Protein AF-A0A926IEI7-F1 (afdb_monomer)

Secondary structure (DSSP, 8-state):
-EEEEEEESSTT--EEEEESSHHHHHHHHTS-HHHHHHHHHHTS-SSTTEEEEEEE--------

pLDDT: mean 87.08, std 11.3, range [56.03, 97.06]

Radius of gyration: 12.57 Å; Cα contacts (8 Å, |Δi|>4): 107; chains: 1; bounding box: 35×33×23 Å

Sequence (64 aa):
MTLWMAVTADKYELPIAVADTGLELGRMLGISSSAITHAMKRGYGKRHTQRYLKVELQEEETTL

Structure (mmCIF, N/CA/C/O backbone):
data_AF-A0A926IEI7-F1
#
_entry.id   AF-A0A926IEI7-F1
#
loop_
_atom_site.group_PDB
_atom_site.id
_atom_site.type_symbol
_atom_site.label_atom_id
_atom_site.label_alt_id
_atom_site.label_comp_id
_atom_site.label_asym_id
_atom_site.label_entity_id
_atom_site.label_seq_id
_atom_site.pdbx_PDB_ins_code
_atom_site.Cartn_x
_atom_site.Cartn_y
_atom_site.Cartn_z
_atom_site.occupancy
_atom_site.B_iso_or_equiv
_atom_site.auth_seq_id
_atom_site.auth_comp_id
_atom_site.auth_asym_id
_atom_site.auth_atom_id
_atom_site.pdbx_PDB_model_num
ATOM 1 N N . MET A 1 1 ? -8.229 9.721 8.431 1.00 86.69 1 MET A N 1
ATOM 2 C CA . MET A 1 1 ? -8.096 8.254 8.228 1.00 86.69 1 MET A CA 1
ATOM 3 C C . MET A 1 1 ? -6.805 7.893 7.482 1.00 86.69 1 MET A C 1
ATOM 5 O O . MET A 1 1 ? -6.189 8.769 6.888 1.00 86.69 1 MET A O 1
ATOM 9 N N . THR A 1 2 ? -6.376 6.625 7.495 1.00 91.31 2 THR A N 1
ATOM 10 C CA . THR A 1 2 ? -5.257 6.138 6.662 1.00 91.31 2 THR A CA 1
ATOM 11 C C . THR A 1 2 ? -5.789 5.207 5.586 1.00 91.31 2 THR A C 1
ATOM 13 O O . THR A 1 2 ? -6.470 4.243 5.904 1.00 91.31 2 THR A O 1
ATOM 16 N N . LEU A 1 3 ? -5.407 5.458 4.339 1.00 94.44 3 LEU A N 1
ATOM 17 C CA . LEU A 1 3 ? -5.765 4.646 3.189 1.00 94.44 3 LEU A CA 1
ATOM 18 C C . LEU A 1 3 ? -4.528 3.919 2.655 1.00 94.44 3 LEU A C 1
ATOM 20 O O . LEU A 1 3 ? -3.448 4.499 2.525 1.00 94.44 3 LEU A O 1
ATOM 24 N N . TRP A 1 4 ? -4.689 2.648 2.321 1.00 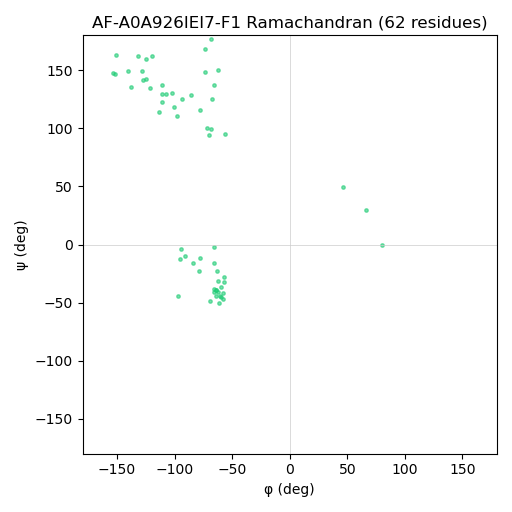96.12 4 TRP A N 1
ATOM 25 C CA . TRP A 1 4 ? -3.679 1.803 1.700 1.00 96.12 4 TRP A CA 1
ATOM 26 C C . TRP A 1 4 ? -4.103 1.500 0.272 1.00 96.12 4 TRP A C 1
ATOM 28 O O . TRP A 1 4 ? -5.174 0.943 0.040 1.00 96.12 4 TRP A O 1
ATOM 38 N N . MET A 1 5 ? -3.252 1.839 -0.694 1.00 95.56 5 MET A N 1
ATOM 39 C CA . MET A 1 5 ? -3.579 1.708 -2.111 1.00 95.56 5 MET A CA 1
ATOM 40 C C . MET A 1 5 ? -2.514 0.918 -2.860 1.00 95.56 5 MET A C 1
ATOM 42 O O . MET A 1 5 ? -1.316 1.085 -2.629 1.00 95.56 5 MET A O 1
ATOM 46 N N . ALA A 1 6 ? -2.955 0.092 -3.803 1.00 94.75 6 ALA A N 1
ATOM 47 C CA . ALA A 1 6 ? -2.133 -0.347 -4.919 1.00 94.75 6 ALA A CA 1
ATOM 48 C C . ALA A 1 6 ? -2.536 0.443 -6.158 1.00 94.75 6 ALA A C 1
ATOM 50 O O . ALA A 1 6 ? -3.719 0.524 -6.488 1.00 94.75 6 ALA A O 1
ATOM 51 N N . VAL A 1 7 ? -1.545 0.996 -6.841 1.00 93.94 7 VAL A N 1
ATOM 52 C CA . VAL A 1 7 ? -1.717 1.821 -8.036 1.00 93.94 7 VAL A CA 1
ATOM 53 C C . VAL A 1 7 ? -0.903 1.259 -9.189 1.00 93.94 7 VAL A C 1
ATOM 55 O O . VAL A 1 7 ? 0.052 0.504 -8.971 1.00 93.94 7 VAL A O 1
ATOM 58 N N . THR A 1 8 ? -1.252 1.613 -10.421 1.00 92.25 8 THR A N 1
ATOM 59 C CA . THR A 1 8 ? -0.411 1.294 -11.576 1.00 92.25 8 THR A CA 1
ATOM 60 C C . THR A 1 8 ? 0.951 1.980 -11.454 1.00 92.25 8 THR A C 1
ATOM 62 O O . THR A 1 8 ? 1.103 3.020 -10.816 1.00 92.25 8 THR A O 1
ATOM 65 N N . ALA A 1 9 ? 1.991 1.369 -12.023 1.00 89.50 9 ALA A N 1
ATOM 66 C CA . ALA A 1 9 ? 3.337 1.939 -11.972 1.00 89.50 9 ALA A CA 1
ATOM 67 C C . ALA A 1 9 ? 3.560 3.081 -12.980 1.00 89.50 9 ALA A C 1
ATOM 69 O O . ALA A 1 9 ? 4.579 3.765 -12.880 1.00 89.50 9 ALA A O 1
ATOM 70 N N . ASP A 1 10 ? 2.641 3.288 -13.926 1.00 87.88 10 ASP A N 1
ATOM 71 C CA . ASP A 1 10 ? 2.721 4.362 -14.915 1.00 87.88 10 ASP A CA 1
ATOM 72 C C . ASP A 1 10 ? 2.543 5.761 -14.289 1.00 87.88 10 ASP A C 1
ATOM 74 O O . ASP A 1 10 ? 2.351 5.913 -13.082 1.00 87.88 10 ASP A O 1
ATOM 78 N N . LYS A 1 11 ? 2.660 6.802 -15.120 1.00 90.00 11 LYS A N 1
ATOM 79 C CA . LYS A 1 11 ? 2.636 8.206 -14.682 1.00 90.00 11 LYS A CA 1
ATOM 80 C C . LYS A 1 11 ? 1.293 8.672 -14.104 1.00 90.00 11 LYS A C 1
ATOM 82 O O . LYS A 1 11 ? 1.251 9.750 -13.523 1.00 90.00 11 LYS A O 1
ATOM 87 N N . TYR A 1 12 ? 0.211 7.932 -14.335 1.00 92.19 12 TYR A N 1
ATOM 88 C CA . TYR A 1 12 ? -1.133 8.290 -13.891 1.00 92.19 12 TYR A CA 1
ATOM 89 C C . TYR A 1 12 ? -1.515 7.628 -12.566 1.00 92.19 12 TYR A C 1
ATOM 91 O O . TYR A 1 12 ? -2.512 8.037 -11.981 1.00 92.19 12 TYR A O 1
ATOM 99 N N . GLU A 1 13 ? -0.746 6.633 -12.105 1.00 91.25 13 GLU A N 1
ATOM 100 C CA . GLU A 1 13 ? -0.934 5.961 -10.809 1.00 91.25 13 GLU A CA 1
ATOM 101 C C . GLU A 1 13 ? -2.396 5.573 -10.540 1.00 91.25 13 GLU A C 1
ATOM 103 O O . GLU A 1 13 ? -2.964 5.845 -9.481 1.00 91.25 13 GLU A O 1
ATOM 108 N N . LEU A 1 14 ? -3.026 4.924 -11.521 1.00 94.00 14 LEU A N 1
ATOM 109 C CA . LEU A 1 14 ? -4.442 4.584 -11.447 1.00 94.00 14 LEU A CA 1
ATOM 110 C C . LEU A 1 14 ? -4.699 3.568 -10.323 1.00 94.00 14 LEU A C 1
ATOM 112 O O . LEU A 1 14 ? -3.936 2.605 -10.192 1.00 94.00 14 LEU A O 1
ATOM 116 N N . PRO A 1 15 ? -5.773 3.732 -9.528 1.00 94.06 15 PRO A N 1
ATOM 117 C CA . PRO A 1 15 ? -6.073 2.835 -8.421 1.00 94.06 15 PRO A CA 1
ATOM 118 C C . PRO A 1 15 ? -6.447 1.438 -8.926 1.00 94.06 15 PRO A C 1
ATOM 120 O O . PRO A 1 15 ? -7.370 1.267 -9.718 1.00 94.06 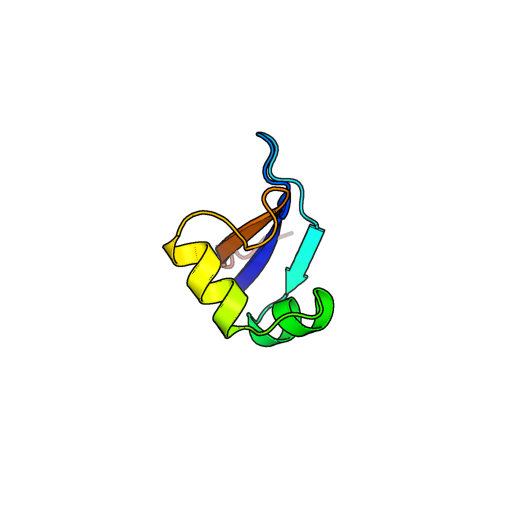15 PRO A O 1
ATOM 123 N N . ILE A 1 16 ? -5.732 0.429 -8.430 1.00 94.12 16 ILE A N 1
ATOM 124 C CA . ILE A 1 16 ? -5.999 -0.997 -8.667 1.00 94.12 16 ILE A CA 1
ATOM 125 C C . ILE A 1 16 ? -6.804 -1.575 -7.498 1.00 94.12 16 ILE A C 1
ATOM 127 O O . ILE A 1 16 ? -7.751 -2.328 -7.703 1.00 94.12 16 ILE A O 1
ATOM 131 N N . ALA A 1 17 ? -6.410 -1.244 -6.267 1.00 95.12 17 ALA 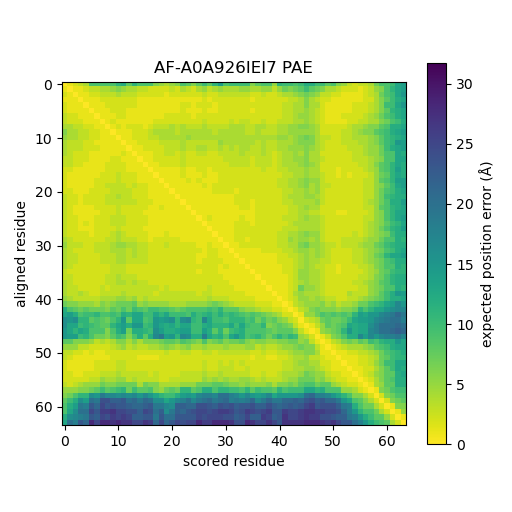A N 1
ATOM 132 C CA . ALA A 1 17 ? -7.072 -1.687 -5.043 1.00 95.12 17 ALA A CA 1
ATOM 133 C C . ALA A 1 17 ? -6.874 -0.656 -3.929 1.00 95.12 17 ALA A C 1
ATOM 135 O O . ALA A 1 17 ? -5.826 -0.012 -3.859 1.00 95.12 17 ALA A O 1
ATOM 136 N N . VAL A 1 18 ? -7.873 -0.529 -3.058 1.00 95.81 18 VAL A N 1
ATOM 137 C CA . VAL A 1 18 ? -7.924 0.441 -1.961 1.00 95.81 18 VAL A CA 1
ATOM 138 C C . VAL A 1 18 ? -8.476 -0.254 -0.722 1.00 95.81 18 VAL A C 1
ATOM 140 O O . VAL A 1 18 ? -9.450 -0.995 -0.832 1.00 95.81 18 VAL A O 1
ATOM 143 N N . ALA A 1 19 ? -7.857 -0.028 0.434 1.00 96.56 19 ALA A N 1
ATOM 144 C CA . ALA A 1 19 ? -8.310 -0.550 1.719 1.00 96.56 19 ALA A CA 1
ATOM 145 C C . ALA A 1 19 ? -7.911 0.377 2.875 1.00 96.56 19 ALA A C 1
ATOM 147 O O . ALA A 1 19 ? -6.987 1.179 2.742 1.00 96.56 19 ALA A O 1
ATOM 148 N N . ASP A 1 20 ? -8.543 0.210 4.033 1.00 95.25 20 ASP A N 1
ATOM 149 C CA . ASP A 1 20 ? -8.215 0.978 5.242 1.00 95.25 20 ASP A CA 1
ATOM 150 C C . ASP A 1 20 ? -6.966 0.430 5.946 1.00 95.25 20 ASP A C 1
ATOM 15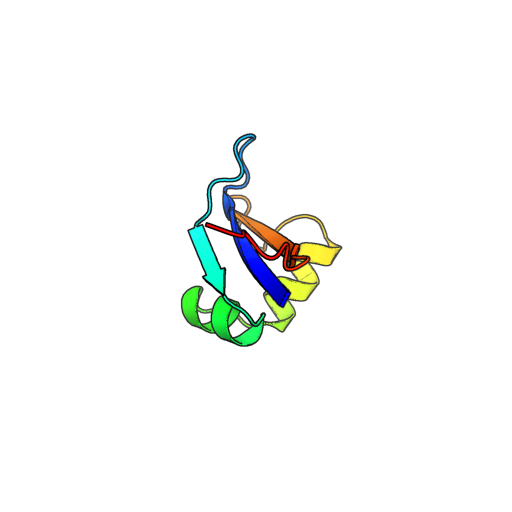2 O O . ASP A 1 20 ? -6.252 1.140 6.659 1.00 95.25 20 ASP A O 1
ATOM 156 N N . THR A 1 21 ? -6.642 -0.845 5.708 1.00 95.12 21 THR A N 1
ATOM 157 C CA . THR A 1 21 ? -5.470 -1.498 6.292 1.00 95.12 21 THR A CA 1
ATOM 158 C C . THR A 1 21 ? -4.590 -2.189 5.251 1.00 95.12 21 THR A C 1
ATOM 160 O O . THR A 1 21 ? -5.051 -2.765 4.264 1.00 95.12 21 THR A O 1
ATOM 163 N N . GLY A 1 22 ? -3.280 -2.237 5.519 1.00 94.00 22 GLY A N 1
ATOM 164 C CA . GLY A 1 22 ? -2.342 -3.003 4.689 1.00 94.00 22 GLY A CA 1
ATOM 165 C C . GLY A 1 22 ? -2.616 -4.514 4.695 1.00 94.00 22 GLY A C 1
ATOM 166 O O . GLY A 1 22 ? -2.234 -5.218 3.760 1.00 94.00 22 GLY A O 1
ATOM 167 N N . LEU A 1 23 ? -3.296 -5.024 5.730 1.00 95.81 23 LEU A N 1
ATOM 168 C CA . LEU A 1 23 ? -3.727 -6.420 5.805 1.00 95.81 23 LEU A CA 1
ATOM 169 C C . LEU A 1 23 ? -4.825 -6.725 4.784 1.00 95.81 23 LEU A C 1
ATOM 171 O O . LEU A 1 23 ? -4.722 -7.714 4.059 1.00 95.81 23 LEU A O 1
ATOM 175 N N . GLU A 1 24 ? -5.854 -5.885 4.722 1.00 97.06 24 GLU A N 1
ATOM 176 C CA . GLU A 1 24 ? -6.945 -6.011 3.753 1.00 97.06 24 GLU A CA 1
ATOM 177 C C . GLU A 1 24 ? -6.440 -5.833 2.328 1.00 97.06 24 GLU A C 1
ATOM 179 O O . GLU A 1 24 ? -6.730 -6.675 1.480 1.00 97.06 24 GLU A O 1
ATOM 184 N N . LEU A 1 25 ? -5.582 -4.835 2.088 1.00 95.75 25 LEU A N 1
ATOM 185 C CA . LEU A 1 25 ? -4.953 -4.651 0.781 1.00 95.75 25 LEU A CA 1
ATOM 186 C C . LEU A 1 25 ? -4.159 -5.899 0.359 1.00 95.75 25 LEU A C 1
ATOM 188 O O . LEU A 1 25 ? -4.241 -6.342 -0.786 1.00 95.75 25 LEU A O 1
ATOM 192 N N . GLY A 1 26 ? -3.425 -6.510 1.292 1.00 94.88 26 GLY A N 1
ATOM 193 C CA . GLY A 1 26 ? -2.721 -7.770 1.054 1.00 94.88 26 GLY A CA 1
ATOM 194 C C . GLY A 1 26 ? -3.661 -8.909 0.662 1.00 94.88 26 GLY A C 1
ATOM 195 O O . GLY A 1 26 ? -3.405 -9.609 -0.319 1.00 94.88 26 GLY A O 1
ATOM 196 N N . ARG A 1 27 ? -4.784 -9.057 1.374 1.00 96.25 27 ARG A N 1
ATOM 197 C CA . ARG A 1 27 ? -5.814 -10.061 1.060 1.00 96.25 27 ARG A CA 1
ATOM 198 C C . ARG A 1 27 ? -6.413 -9.849 -0.330 1.00 96.25 27 ARG A 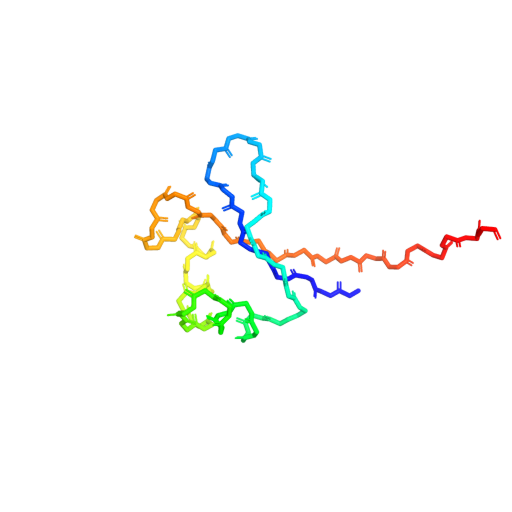C 1
ATOM 200 O O . ARG A 1 27 ? -6.512 -10.818 -1.074 1.00 96.25 27 ARG A O 1
ATOM 207 N N . MET A 1 28 ? -6.738 -8.608 -0.701 1.00 95.38 28 MET A N 1
ATOM 208 C CA . MET A 1 28 ? -7.264 -8.271 -2.034 1.00 95.38 28 MET A CA 1
ATOM 209 C C . MET A 1 28 ? -6.285 -8.641 -3.154 1.00 95.38 28 MET A C 1
ATOM 211 O O . MET A 1 28 ? -6.694 -9.085 -4.222 1.00 95.38 28 MET A O 1
ATOM 215 N N . LEU A 1 29 ? -4.985 -8.475 -2.908 1.00 91.88 29 LEU A N 1
ATOM 216 C CA . LEU A 1 29 ? -3.930 -8.692 -3.901 1.00 91.88 29 LEU A CA 1
ATOM 217 C C . LEU A 1 29 ? -3.304 -10.095 -3.853 1.00 91.88 29 LEU A C 1
ATOM 219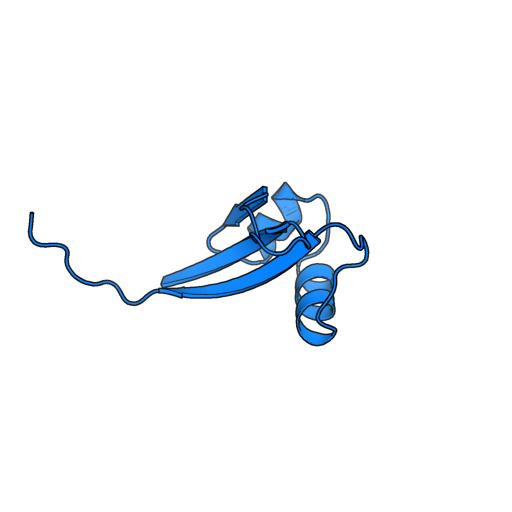 O O . LEU A 1 29 ? -2.434 -10.403 -4.670 1.00 91.88 29 LEU A O 1
ATOM 223 N N . GLY A 1 30 ? -3.704 -10.936 -2.896 1.00 93.56 30 GLY A N 1
ATOM 224 C CA . GLY A 1 30 ? -3.132 -12.268 -2.687 1.00 93.56 30 GLY A CA 1
ATOM 225 C C . GLY A 1 30 ? -1.670 -12.254 -2.222 1.00 93.56 30 GLY A C 1
ATOM 226 O O . GLY A 1 30 ? -0.915 -13.174 -2.537 1.00 93.56 30 GLY A O 1
ATOM 227 N N . ILE A 1 31 ? -1.240 -11.213 -1.502 1.00 91.75 31 ILE A N 1
ATOM 228 C CA . ILE A 1 31 ? 0.130 -11.067 -0.978 1.00 91.75 31 ILE A CA 1
ATOM 229 C C . ILE A 1 31 ? 0.123 -10.667 0.501 1.00 91.75 31 ILE A C 1
ATOM 231 O O . ILE A 1 31 ? -0.868 -10.179 1.033 1.00 91.75 31 ILE A O 1
ATOM 235 N N . SER A 1 32 ? 1.244 -10.853 1.199 1.00 93.94 32 SER A N 1
ATOM 236 C CA . SER A 1 32 ? 1.335 -10.452 2.605 1.00 93.94 32 SER A CA 1
ATOM 237 C C . SER A 1 32 ? 1.441 -8.929 2.767 1.00 93.94 32 SER A C 1
ATOM 239 O O . SER A 1 32 ? 2.096 -8.241 1.981 1.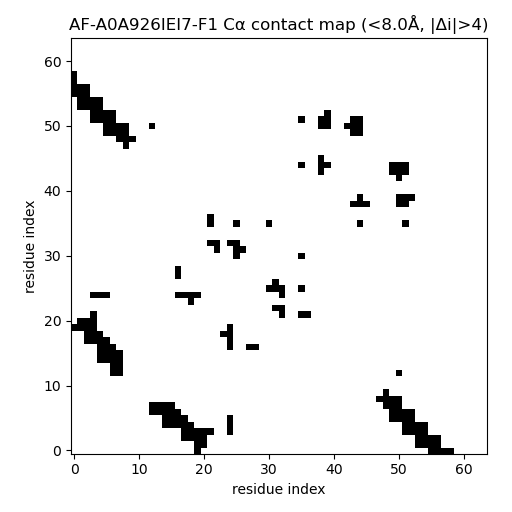00 93.94 32 SER A O 1
ATOM 241 N N . SER A 1 33 ? 0.892 -8.406 3.866 1.00 93.38 33 SER A N 1
ATOM 242 C CA . SER A 1 33 ? 1.073 -7.000 4.275 1.00 93.38 33 SER A CA 1
ATOM 243 C C . SER A 1 33 ? 2.559 -6.619 4.440 1.00 93.38 33 SER A C 1
ATOM 245 O O . SER A 1 33 ? 2.988 -5.509 4.106 1.00 93.38 33 SER A O 1
ATOM 247 N N . SER A 1 34 ? 3.400 -7.572 4.860 1.00 93.62 34 SER A N 1
ATOM 248 C CA . SER A 1 34 ? 4.854 -7.382 4.927 1.00 93.62 34 SER A CA 1
ATOM 249 C C . SER A 1 34 ? 5.486 -7.163 3.549 1.00 93.62 34 SER A C 1
ATOM 251 O O . SER A 1 34 ? 6.362 -6.309 3.414 1.00 93.62 34 SER A O 1
ATOM 253 N N . ALA A 1 35 ? 5.024 -7.870 2.511 1.00 91.19 35 ALA A N 1
ATOM 254 C CA . ALA A 1 35 ? 5.509 -7.686 1.145 1.00 91.19 35 ALA A CA 1
ATOM 255 C C . ALA A 1 35 ? 5.143 -6.297 0.601 1.00 91.19 35 ALA A C 1
ATOM 257 O O . ALA A 1 35 ? 5.978 -5.660 -0.042 1.00 91.19 35 ALA A O 1
ATOM 258 N N . ILE A 1 36 ? 3.942 -5.803 0.919 1.00 91.75 36 ILE A N 1
ATOM 259 C CA . ILE A 1 36 ? 3.501 -4.437 0.593 1.00 91.75 36 ILE A CA 1
ATOM 260 C C . ILE A 1 36 ? 4.413 -3.409 1.274 1.00 91.75 36 ILE A C 1
ATOM 262 O O . ILE A 1 36 ? 4.967 -2.529 0.618 1.00 91.75 36 ILE A O 1
ATOM 266 N N . THR A 1 37 ? 4.648 -3.557 2.579 1.00 91.75 37 THR A N 1
ATOM 267 C CA . THR A 1 37 ? 5.497 -2.630 3.348 1.00 91.75 37 THR A CA 1
ATOM 268 C C . THR A 1 37 ? 6.942 -2.613 2.845 1.00 91.75 37 THR A C 1
ATOM 270 O O . THR A 1 37 ? 7.553 -1.550 2.718 1.00 91.75 37 THR A O 1
ATOM 273 N N . HIS A 1 38 ? 7.501 -3.779 2.511 1.00 91.44 38 HIS A N 1
ATOM 274 C CA . HIS A 1 38 ? 8.835 -3.867 1.915 1.00 91.44 38 HIS A CA 1
ATOM 275 C C . HIS A 1 38 ? 8.909 -3.209 0.536 1.00 91.44 38 HIS A C 1
ATOM 277 O O . HIS A 1 38 ? 9.906 -2.553 0.231 1.00 91.44 38 HIS A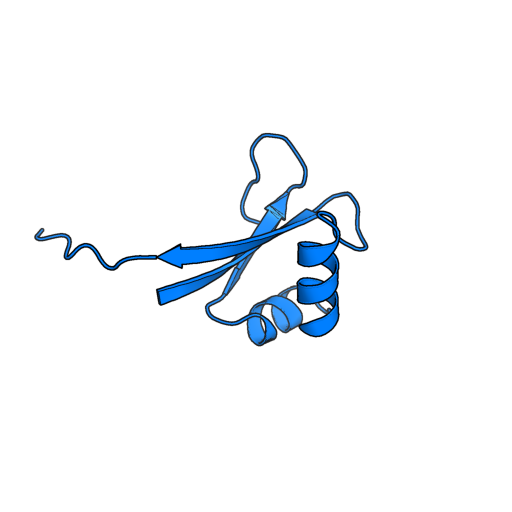 O 1
ATOM 283 N N . ALA A 1 39 ? 7.872 -3.368 -0.284 1.00 89.75 39 ALA A N 1
ATOM 284 C CA . ALA A 1 39 ? 7.794 -2.747 -1.597 1.00 89.75 39 ALA A CA 1
ATOM 285 C C . ALA A 1 39 ? 7.720 -1.217 -1.515 1.00 89.75 39 ALA A C 1
ATOM 287 O O . ALA A 1 39 ? 8.420 -0.542 -2.265 1.00 89.75 39 ALA A O 1
ATOM 288 N N . MET A 1 40 ? 6.955 -0.670 -0.564 1.00 89.31 40 MET A N 1
ATOM 289 C CA . MET A 1 40 ? 6.917 0.778 -0.319 1.00 89.31 40 MET A CA 1
ATOM 290 C C . MET A 1 40 ? 8.303 1.331 0.019 1.00 89.31 40 MET A C 1
ATOM 292 O O . MET A 1 40 ? 8.737 2.303 -0.588 1.00 89.31 40 MET A O 1
ATOM 296 N N . LYS A 1 41 ? 9.047 0.670 0.920 1.00 87.50 41 LYS A N 1
ATOM 297 C CA . LYS A 1 41 ? 10.412 1.091 1.292 1.00 87.50 41 LYS A CA 1
ATOM 298 C C . LYS A 1 41 ? 11.402 1.048 0.126 1.00 87.50 41 LYS A C 1
ATOM 300 O O . LYS A 1 41 ? 12.349 1.822 0.106 1.00 87.50 41 LYS A O 1
ATOM 305 N N . ARG A 1 42 ? 11.212 0.122 -0.818 1.00 82.75 42 ARG A N 1
ATOM 306 C CA . ARG A 1 42 ? 12.049 -0.004 -2.022 1.00 82.75 42 ARG A CA 1
ATOM 307 C C . ARG A 1 42 ? 11.626 0.935 -3.155 1.00 82.75 42 ARG A C 1
ATOM 309 O O . ARG A 1 42 ? 12.395 1.103 -4.093 1.00 82.75 42 ARG A O 1
ATOM 316 N N . GLY A 1 43 ? 10.425 1.508 -3.090 1.00 72.00 43 GLY A N 1
ATOM 317 C CA . GLY A 1 43 ? 9.837 2.324 -4.156 1.00 72.00 43 GLY A CA 1
ATOM 318 C C . GLY A 1 43 ? 9.200 1.524 -5.302 1.00 72.00 43 GLY A C 1
ATOM 319 O O . GLY A 1 43 ? 8.661 2.121 -6.229 1.00 72.00 43 GLY A O 1
ATOM 320 N N . TYR A 1 44 ? 9.226 0.186 -5.258 1.00 68.56 44 TYR A N 1
ATOM 321 C CA . TYR A 1 44 ? 8.587 -0.681 -6.254 1.00 68.56 44 TYR A CA 1
ATOM 322 C C . TYR A 1 44 ? 8.204 -2.051 -5.673 1.00 68.56 44 TYR A C 1
ATOM 324 O O . TYR A 1 44 ? 8.866 -2.596 -4.786 1.00 68.56 44 TYR A O 1
ATOM 332 N N . GLY A 1 45 ? 7.107 -2.618 -6.184 1.00 64.12 45 GLY A N 1
ATOM 333 C CA . GLY A 1 45 ? 6.648 -3.966 -5.852 1.00 64.12 45 GLY A CA 1
ATOM 334 C C . GLY A 1 45 ? 7.478 -5.082 -6.480 1.00 64.12 45 GLY A C 1
ATOM 335 O O . GLY A 1 45 ? 8.251 -4.865 -7.407 1.00 64.12 45 GLY A O 1
ATOM 336 N N . LYS A 1 46 ? 7.254 -6.326 -6.024 1.00 60.62 46 LYS A N 1
ATOM 337 C CA . LYS A 1 46 ? 7.782 -7.538 -6.688 1.00 60.62 46 LYS A CA 1
ATOM 338 C C . LYS A 1 46 ? 7.326 -7.631 -8.155 1.00 60.62 46 LYS A C 1
ATOM 340 O O . LYS A 1 46 ? 8.006 -8.235 -8.974 1.00 60.62 46 LYS A O 1
ATOM 345 N N . ARG A 1 47 ? 6.168 -7.043 -8.472 1.00 65.50 47 ARG A N 1
ATOM 346 C CA . ARG A 1 47 ? 5.666 -6.843 -9.832 1.00 65.50 47 ARG A CA 1
ATOM 347 C C . ARG A 1 47 ? 5.940 -5.393 -10.231 1.00 65.50 47 ARG A C 1
ATOM 349 O O . ARG A 1 47 ? 5.396 -4.489 -9.606 1.00 65.50 47 ARG A O 1
ATOM 356 N N . HIS A 1 48 ? 6.739 -5.184 -11.278 1.00 67.31 48 HIS A N 1
ATOM 357 C CA . HIS A 1 48 ? 7.098 -3.853 -11.797 1.00 67.31 48 HIS A CA 1
ATOM 358 C C . HIS A 1 48 ? 5.914 -3.060 -12.385 1.00 67.31 48 HIS A C 1
ATOM 360 O O . HIS A 1 48 ? 6.084 -1.921 -12.801 1.00 67.31 48 HIS A O 1
ATOM 366 N N . THR A 1 49 ? 4.715 -3.644 -12.421 1.00 80.38 49 THR A N 1
ATOM 367 C CA . THR A 1 49 ? 3.501 -3.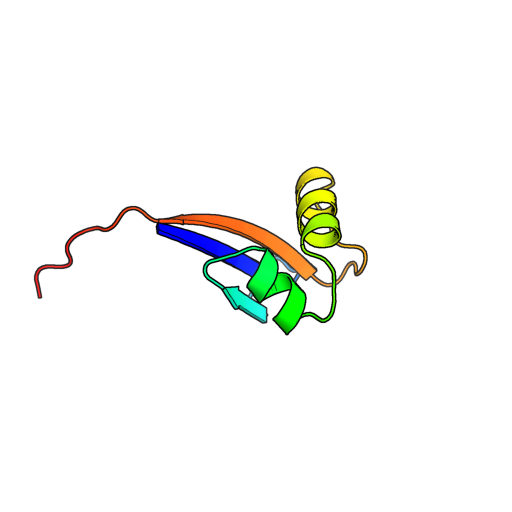033 -12.973 1.00 80.38 49 THR A CA 1
ATOM 368 C C . THR A 1 49 ? 2.684 -2.250 -11.947 1.00 80.38 49 THR A C 1
ATOM 370 O O . THR A 1 49 ? 1.752 -1.553 -12.339 1.00 80.38 49 THR A O 1
ATOM 373 N N . GLN A 1 50 ? 3.001 -2.354 -10.651 1.00 87.50 50 GLN A N 1
ATOM 374 C CA . GLN A 1 50 ? 2.237 -1.698 -9.589 1.00 87.50 50 GLN A CA 1
ATOM 375 C C . GLN A 1 50 ? 3.125 -1.115 -8.486 1.00 87.50 50 GLN A C 1
ATOM 377 O O . GLN A 1 50 ? 4.188 -1.653 -8.156 1.00 87.50 50 GLN A O 1
ATOM 382 N N . ARG A 1 51 ? 2.650 -0.025 -7.886 1.00 90.44 51 ARG A N 1
ATOM 383 C CA . ARG A 1 51 ? 3.238 0.639 -6.718 1.00 90.44 51 ARG A CA 1
ATOM 384 C C . ARG A 1 51 ? 2.239 0.633 -5.563 1.00 90.44 51 ARG A C 1
ATOM 386 O O . ARG A 1 51 ? 1.055 0.373 -5.759 1.00 90.44 51 ARG A O 1
ATOM 393 N N . TYR A 1 52 ? 2.740 0.855 -4.353 1.00 93.31 52 TYR A N 1
ATOM 394 C CA . TYR A 1 52 ? 1.926 0.872 -3.140 1.00 93.31 52 TYR A CA 1
ATOM 395 C C . TYR A 1 52 ? 2.061 2.224 -2.462 1.00 93.31 52 TYR A C 1
ATOM 397 O O . TYR A 1 52 ? 3.178 2.726 -2.329 1.00 93.31 52 TYR A O 1
ATOM 405 N N . LEU A 1 53 ? 0.936 2.784 -2.034 1.00 93.00 53 LEU A N 1
ATOM 406 C CA . LEU A 1 53 ? 0.852 4.086 -1.388 1.00 93.00 53 LEU A CA 1
ATOM 407 C C . LEU A 1 53 ? 0.142 3.942 -0.041 1.00 93.00 53 LEU A C 1
ATOM 409 O O . LEU A 1 53 ? -0.823 3.186 0.090 1.00 93.00 53 LEU A O 1
ATOM 413 N N . LYS A 1 54 ? 0.618 4.700 0.945 1.00 94.19 54 LYS A N 1
ATOM 414 C CA . LYS A 1 54 ? -0.073 4.942 2.211 1.00 94.19 54 LYS A CA 1
ATOM 415 C C . LYS A 1 54 ? -0.441 6.421 2.239 1.00 94.19 54 LYS A C 1
ATOM 417 O O . LYS A 1 54 ? 0.454 7.261 2.268 1.00 94.19 54 LYS A O 1
ATOM 422 N N . VAL A 1 55 ? -1.732 6.721 2.208 1.00 93.19 55 VAL A N 1
ATOM 423 C CA . VAL A 1 55 ? -2.260 8.088 2.169 1.00 93.19 55 VAL A CA 1
ATOM 424 C C . VAL A 1 55 ? -2.877 8.417 3.521 1.00 93.19 55 VAL A C 1
ATOM 426 O O . VAL A 1 55 ? -3.675 7.649 4.054 1.00 93.19 55 VAL A O 1
ATOM 429 N N . GLU A 1 56 ? -2.496 9.553 4.093 1.00 92.88 56 GLU A N 1
ATOM 430 C CA . GLU A 1 56 ? -3.102 10.079 5.314 1.00 92.88 56 GLU A CA 1
ATOM 431 C C . GLU A 1 56 ? -4.133 11.130 4.910 1.00 92.88 56 GLU A C 1
ATOM 433 O O . GLU A 1 56 ? -3.793 12.180 4.373 1.00 92.88 56 GLU A O 1
ATOM 438 N N . LEU A 1 57 ? -5.408 10.800 5.106 1.00 86.31 57 LEU A N 1
ATOM 439 C CA . LEU A 1 57 ? -6.537 11.663 4.792 1.00 86.31 57 LEU A CA 1
ATOM 440 C C . LEU A 1 57 ? -6.914 12.452 6.043 1.00 86.31 57 LEU A C 1
ATOM 442 O O . LEU A 1 57 ? -7.189 11.861 7.095 1.00 86.31 57 LEU A O 1
ATOM 446 N N . GLN A 1 58 ? -6.942 13.773 5.916 1.00 82.56 58 GLN A N 1
ATOM 447 C CA . GLN A 1 58 ? -7.561 14.654 6.898 1.00 82.56 58 GLN A CA 1
ATOM 448 C C . GLN A 1 58 ? -9.047 14.735 6.550 1.00 82.56 58 GLN A C 1
ATOM 450 O O . GLN A 1 58 ? -9.398 14.927 5.388 1.00 82.56 58 GLN A O 1
ATOM 455 N N . GLU A 1 59 ? -9.916 14.489 7.527 1.00 72.06 59 GLU A N 1
ATOM 456 C CA . GLU A 1 59 ? -11.351 14.677 7.333 1.00 72.06 59 GLU A CA 1
ATOM 457 C C . GLU A 1 59 ? -11.610 16.181 7.280 1.00 72.06 59 GLU A C 1
ATOM 459 O O . GLU A 1 59 ? -11.624 16.851 8.308 1.00 72.06 59 GLU A O 1
ATOM 464 N N . GLU A 1 60 ? -11.761 16.727 6.078 1.00 69.69 60 GLU A N 1
ATOM 465 C CA . GLU A 1 60 ? -12.463 17.993 5.931 1.00 69.69 60 GLU A CA 1
ATOM 466 C C . GLU A 1 60 ? -13.956 17.681 6.030 1.00 69.69 60 GLU A C 1
ATOM 468 O O . GLU A 1 60 ? -14.498 16.939 5.204 1.00 69.69 60 GLU A O 1
ATOM 473 N N . GLU A 1 61 ? -14.613 18.211 7.068 1.00 63.72 61 GLU A N 1
ATOM 474 C CA . GLU A 1 61 ? -16.072 18.250 7.152 1.00 63.72 61 GLU A CA 1
ATOM 475 C C . GLU A 1 61 ? -16.590 18.967 5.903 1.00 63.72 61 GLU A C 1
ATOM 477 O O . GLU A 1 61 ? -16.639 20.196 5.831 1.00 63.72 61 GLU A O 1
ATOM 482 N N . THR A 1 62 ? -16.956 18.191 4.884 1.00 64.88 62 THR A N 1
ATOM 483 C CA . THR A 1 62 ? -17.679 18.723 3.736 1.00 64.88 62 THR A CA 1
ATOM 484 C C . THR A 1 62 ? -19.071 19.063 4.243 1.00 64.88 62 THR A C 1
ATOM 486 O O . THR A 1 62 ? -19.942 18.201 4.347 1.00 64.88 62 THR A O 1
ATOM 489 N N . THR A 1 63 ? -19.259 20.320 4.630 1.00 56.34 63 THR A N 1
ATOM 490 C CA . THR A 1 63 ? -20.581 20.895 4.860 1.00 56.34 63 THR A CA 1
ATOM 491 C C . THR A 1 63 ? -21.263 20.980 3.495 1.00 56.34 63 THR A C 1
ATOM 493 O O . THR A 1 63 ? -20.938 21.848 2.687 1.00 56.34 63 THR A O 1
ATOM 496 N N . LEU A 1 64 ? -22.129 20.002 3.209 1.00 56.03 64 LEU A N 1
ATOM 497 C CA . LEU A 1 64 ? -23.078 20.025 2.091 1.00 56.03 64 LEU A CA 1
ATOM 498 C C . LEU A 1 64 ? -24.348 20.779 2.490 1.00 56.03 64 LEU A C 1
ATOM 500 O O . LEU A 1 64 ? -24.804 20.584 3.641 1.00 56.03 64 LEU A O 1
#

Solvent-accessible surface area (backbone atoms only — not comparable to full-atom values): 3745 Å² total; per-residue (Å²): 89,53,40,24,34,36,21,35,53,59,98,78,48,49,81,76,46,77,28,73,38,53,60,55,40,13,62,78,70,76,46,54,38,65,58,51,55,53,15,44,79,68,73,44,36,101,51,84,64,32,32,58,48,80,45,79,46,77,85,74,83,78,84,125

Foldseek 3Di:
DKKKFKFFLDPVRHTPDIDRDLCVVCVVVVHHSVQLVVQQVVQHHPDNGIHMDIDDDDDDPPPD

Nearest PDB structures (foldseek):
  1u3e-assembly1_M  TM=6.044E-01  e=5.413E-01  Okubovirus SPO1
  6y7u-assembly1_B  TM=5.256E-01  e=1.572E+00  Chloroflexus aggregans DSM 9485
  7ab6-assembly1_B  TM=5.011E-01  e=1.688E+00  Chloroflexus aggregans DSM 9485
  6yx6-assembly1_A  TM=4.889E-01  e=1.812E+00  Chloroflexus aggregans DSM 9485
  6ywr-assembly1_B  TM=5.283E-01  e=2.089E+00  Chloroflexus aggregans DSM 9485

Mean predicted aligned error: 5.53 Å

Organism: NCBI:txid2763666